Protein AF-V9FR69-F1 (afdb_monomer_lite)

Radius of gyration: 31.13 Å; chains: 1; bounding box: 63×81×49 Å

Structure (mmCIF, N/CA/C/O backbone):
data_AF-V9FR69-F1
#
_entry.id   AF-V9FR69-F1
#
loop_
_atom_site.group_PDB
_atom_site.id
_atom_site.type_symbol
_atom_site.label_atom_id
_atom_site.label_alt_id
_atom_site.label_comp_id
_atom_site.label_asym_id
_atom_site.label_entity_id
_atom_site.label_seq_id
_atom_site.pdbx_PDB_ins_code
_atom_site.Cartn_x
_atom_site.Cartn_y
_atom_site.Cartn_z
_atom_site.occupancy
_atom_site.B_iso_or_equiv
_atom_site.auth_seq_id
_atom_site.auth_comp_id
_atom_site.auth_asym_id
_atom_site.auth_atom_id
_atom_site.pdbx_PDB_model_num
ATOM 1 N N . TYR A 1 1 ? -46.816 57.735 18.224 1.00 59.03 1 TYR A N 1
ATOM 2 C CA . TYR A 1 1 ? -47.142 57.583 16.789 1.00 59.03 1 TYR A CA 1
ATOM 3 C C . TYR A 1 1 ? -46.122 58.238 15.850 1.00 59.03 1 TYR A C 1
ATOM 5 O O . TYR A 1 1 ? -45.613 57.532 14.991 1.00 59.03 1 TYR A O 1
ATOM 13 N N . ALA A 1 2 ? -45.725 59.507 16.035 1.00 65.69 2 ALA A N 1
ATOM 14 C CA . ALA A 1 2 ? -44.759 60.177 15.142 1.00 65.69 2 ALA A CA 1
ATOM 15 C C . ALA A 1 2 ? -43.356 59.524 15.072 1.00 65.69 2 ALA A C 1
ATOM 17 O O . ALA A 1 2 ? -42.760 59.465 14.001 1.00 65.69 2 ALA A O 1
ATOM 18 N N . ALA A 1 3 ? -42.832 58.993 16.185 1.00 68.12 3 ALA A N 1
ATOM 19 C CA . ALA A 1 3 ? -41.517 58.336 16.210 1.00 68.12 3 ALA A CA 1
ATOM 20 C C . ALA A 1 3 ? -41.485 57.019 15.407 1.00 68.12 3 ALA A C 1
ATOM 22 O O . ALA A 1 3 ? -40.534 56.761 14.678 1.00 68.12 3 ALA A O 1
ATOM 23 N N . VAL A 1 4 ? -42.564 56.229 15.474 1.00 74.12 4 VAL A N 1
ATOM 24 C CA . VAL A 1 4 ? -42.699 54.959 14.738 1.00 74.12 4 VAL A CA 1
ATOM 25 C C . VAL A 1 4 ? -42.787 55.206 13.231 1.00 74.12 4 VAL A C 1
ATOM 27 O O . VAL A 1 4 ? -42.162 54.495 12.453 1.00 74.12 4 VAL A O 1
ATOM 30 N N . GLN A 1 5 ? -43.501 56.253 12.807 1.00 74.12 5 GLN A N 1
ATOM 31 C CA . GLN A 1 5 ? -43.591 56.619 11.389 1.00 74.12 5 GLN A CA 1
ATOM 32 C C . GLN A 1 5 ? -42.245 57.069 10.810 1.00 74.12 5 GLN A C 1
ATOM 34 O O . GLN A 1 5 ? -41.928 56.723 9.677 1.00 74.12 5 GLN A O 1
ATOM 39 N N . ARG A 1 6 ? -41.428 57.798 11.582 1.00 75.25 6 ARG A N 1
ATOM 40 C CA . ARG A 1 6 ? -40.074 58.187 11.151 1.00 75.25 6 ARG A CA 1
ATOM 41 C C . ARG A 1 6 ? -39.159 56.976 11.000 1.00 75.25 6 ARG A C 1
ATOM 43 O O . ARG A 1 6 ? -38.504 56.859 9.972 1.00 75.25 6 ARG A O 1
ATOM 50 N N . PHE A 1 7 ? -39.197 56.056 11.963 1.00 79.00 7 PHE A N 1
ATOM 51 C CA . PHE A 1 7 ? -38.413 54.822 11.916 1.00 79.00 7 PHE A CA 1
ATOM 52 C C . PHE A 1 7 ? -38.769 53.948 10.703 1.00 79.00 7 PHE A C 1
ATOM 54 O O . PHE A 1 7 ? -37.887 53.469 9.998 1.00 79.00 7 PHE A O 1
ATOM 61 N N . VAL A 1 8 ? -40.064 53.794 10.401 1.00 82.69 8 VAL A N 1
ATOM 62 C CA . VAL A 1 8 ? -40.512 53.046 9.213 1.00 82.69 8 VAL A CA 1
ATOM 63 C C . VAL A 1 8 ? -40.074 53.738 7.917 1.00 82.69 8 VAL A C 1
ATOM 65 O O . VAL A 1 8 ? -39.618 53.063 6.998 1.00 82.69 8 VAL A O 1
ATOM 68 N N . SER A 1 9 ? -40.155 55.069 7.833 1.00 82.31 9 SER A N 1
ATOM 69 C CA . SER A 1 9 ? -39.687 55.822 6.659 1.00 82.31 9 SER A CA 1
ATOM 70 C C . SER A 1 9 ? -38.174 55.716 6.447 1.00 82.31 9 SER A C 1
ATOM 72 O O . SER A 1 9 ? -37.713 55.629 5.307 1.00 82.31 9 SER A O 1
ATOM 74 N N . GLU A 1 10 ? -37.398 55.691 7.529 1.00 84.19 10 GLU A N 1
ATOM 75 C CA . GLU A 1 10 ? -35.946 55.517 7.492 1.00 84.19 10 GLU A CA 1
ATOM 76 C C . GLU A 1 10 ? -35.570 54.110 7.013 1.00 84.19 10 GLU A C 1
ATOM 78 O O . GLU A 1 10 ? -34.836 53.981 6.033 1.00 84.19 10 GLU A O 1
ATOM 83 N N . LEU A 1 11 ? -36.202 53.071 7.574 1.00 86.81 11 LEU A N 1
ATOM 84 C CA . LEU A 1 11 ? -36.056 51.684 7.116 1.00 86.81 11 LEU A CA 1
ATOM 85 C C . LEU A 1 11 ? -36.446 51.502 5.646 1.00 86.81 11 LEU A C 1
ATOM 87 O O . LEU A 1 11 ? -35.767 50.800 4.900 1.00 86.81 11 LEU A O 1
ATOM 91 N N . MET A 1 12 ? -37.531 52.137 5.199 1.00 81.50 12 MET A N 1
ATOM 92 C CA . MET A 1 12 ? -37.945 52.092 3.794 1.00 81.50 12 MET A CA 1
ATOM 93 C C . MET A 1 12 ? -36.918 52.770 2.885 1.00 81.50 12 MET A C 1
ATOM 95 O O . MET A 1 12 ? -36.615 52.249 1.810 1.00 81.50 12 MET A O 1
ATOM 99 N N . SER A 1 13 ? -36.337 53.883 3.332 1.00 89.06 13 SER A N 1
ATOM 100 C CA . SER A 1 13 ? -35.294 54.604 2.598 1.00 89.06 13 SER A CA 1
ATOM 101 C C . SER A 1 13 ? -33.997 53.793 2.514 1.00 89.06 13 SER A C 1
ATOM 103 O O . SER A 1 13 ? -33.364 53.736 1.461 1.00 89.06 13 SER A O 1
ATOM 105 N N . GLU A 1 14 ? -33.605 53.117 3.595 1.00 87.38 14 GLU A N 1
ATOM 106 C CA . GLU A 1 14 ? -32.465 52.193 3.618 1.00 87.38 14 GLU A CA 1
ATOM 107 C C . GLU A 1 14 ? -32.695 50.970 2.732 1.00 87.38 14 GLU A C 1
ATOM 109 O O . GLU A 1 14 ? -31.834 50.611 1.930 1.00 87.38 14 GLU A O 1
ATOM 114 N N . MET A 1 15 ? -33.882 50.370 2.802 1.00 89.38 15 MET A N 1
ATOM 115 C CA . MET A 1 15 ? -34.243 49.218 1.982 1.00 89.38 15 MET A CA 1
ATOM 116 C C . MET A 1 15 ? -34.272 49.577 0.495 1.00 89.38 15 MET A C 1
ATOM 118 O O . MET A 1 15 ? -33.838 48.791 -0.349 1.00 89.38 15 MET A O 1
ATOM 122 N N . GLN A 1 16 ? -34.757 50.773 0.155 1.00 87.06 16 GLN A N 1
ATOM 123 C CA . GLN A 1 16 ? -34.678 51.290 -1.204 1.00 87.06 16 GLN A CA 1
ATOM 124 C C . GLN A 1 16 ? -33.222 51.486 -1.620 1.00 87.06 16 GLN A C 1
ATOM 126 O O . GLN A 1 16 ? -32.841 50.958 -2.662 1.00 87.06 16 GLN A O 1
ATOM 131 N N . ARG A 1 17 ? -32.385 52.157 -0.819 1.00 86.06 17 ARG A N 1
ATOM 132 C CA . ARG A 1 17 ? -30.952 52.330 -1.123 1.00 86.06 17 ARG A CA 1
ATOM 133 C C . ARG A 1 17 ? -30.246 50.993 -1.359 1.00 86.06 17 ARG A C 1
ATOM 135 O O . ARG A 1 17 ? -29.631 50.814 -2.407 1.00 86.06 17 ARG A O 1
ATOM 142 N N . SER A 1 18 ? -30.456 50.019 -0.475 1.00 86.31 18 SER A N 1
ATOM 143 C CA . SER A 1 18 ? -29.890 48.674 -0.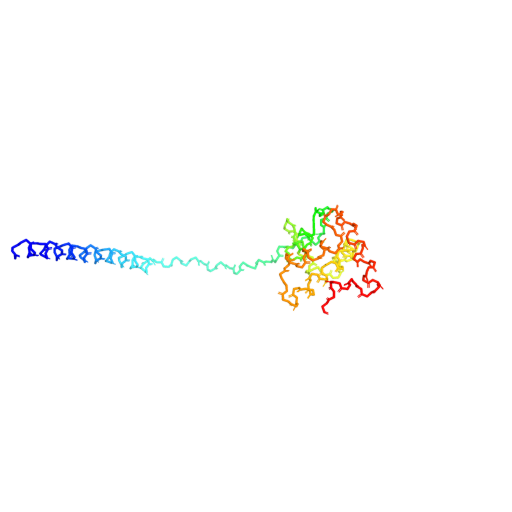599 1.00 86.31 18 SER A CA 1
ATOM 144 C C . SER A 1 18 ? -30.348 47.958 -1.875 1.00 86.31 18 SER A C 1
ATOM 146 O O . SER A 1 18 ? -29.542 47.315 -2.549 1.00 86.31 18 SER A O 1
ATOM 148 N N . ARG A 1 19 ? -31.622 48.092 -2.272 1.00 85.56 19 ARG A N 1
ATOM 149 C CA . ARG A 1 19 ? -32.108 47.531 -3.545 1.00 85.56 19 ARG A CA 1
ATOM 150 C C . ARG A 1 19 ? -31.421 48.166 -4.752 1.00 85.56 19 ARG A C 1
ATOM 152 O O . ARG A 1 19 ? -31.019 47.436 -5.654 1.00 85.56 19 ARG A O 1
ATOM 159 N N . HIS A 1 20 ? -31.256 49.489 -4.759 1.00 90.81 20 HIS A N 1
ATOM 160 C CA . HIS A 1 20 ? -30.581 50.190 -5.856 1.00 90.81 20 HIS A CA 1
ATOM 161 C C . HIS A 1 20 ? -29.099 49.800 -5.948 1.00 90.81 20 HIS A C 1
ATOM 163 O O . HIS A 1 20 ? -28.589 49.573 -7.046 1.00 90.81 20 HIS A O 1
ATOM 169 N N . GLU A 1 21 ? -28.413 49.664 -4.812 1.00 88.31 21 GLU A N 1
ATOM 170 C CA . GLU A 1 21 ? -27.020 49.209 -4.758 1.00 88.31 21 GLU A CA 1
ATOM 171 C C . GLU A 1 21 ? -26.870 47.774 -5.271 1.00 88.31 21 GLU A C 1
ATOM 173 O O . GLU A 1 21 ? -26.069 47.529 -6.174 1.00 88.31 21 GLU A O 1
ATOM 178 N N . ASN A 1 22 ? -27.702 46.846 -4.788 1.00 88.38 22 ASN A N 1
ATOM 179 C CA . ASN A 1 22 ? -27.710 45.461 -5.265 1.00 88.38 22 ASN A CA 1
ATOM 180 C C . ASN A 1 22 ? -27.984 45.375 -6.773 1.00 88.38 22 ASN A C 1
ATOM 182 O O . ASN A 1 22 ? -27.330 44.617 -7.490 1.00 88.38 22 ASN A O 1
ATOM 186 N N . GLN A 1 23 ? -28.919 46.179 -7.283 1.00 90.12 23 GLN A N 1
ATOM 187 C CA . GLN A 1 23 ? -29.239 46.202 -8.708 1.00 90.12 23 GLN A CA 1
ATOM 188 C C . GLN A 1 23 ? -28.071 46.730 -9.551 1.00 90.12 23 GLN A C 1
ATOM 190 O O . GLN A 1 23 ? -27.796 46.201 -10.630 1.00 90.12 23 GLN A O 1
ATOM 195 N N . ARG A 1 24 ? -27.338 47.726 -9.046 1.00 90.56 24 ARG A N 1
ATOM 196 C CA . ARG A 1 24 ? -26.134 48.252 -9.694 1.00 90.56 24 ARG A CA 1
ATOM 197 C C . ARG A 1 24 ? -24.999 47.226 -9.711 1.00 90.56 24 ARG A C 1
ATOM 199 O O . ARG A 1 24 ? -24.320 47.102 -10.730 1.00 90.56 24 ARG A O 1
ATOM 206 N N . GLU A 1 25 ? -24.805 46.467 -8.634 1.00 84.06 25 GLU A N 1
ATOM 207 C CA . GLU A 1 25 ? -23.825 45.371 -8.608 1.00 84.06 25 GLU A CA 1
ATOM 208 C C . GLU A 1 25 ? -24.186 44.261 -9.604 1.00 84.06 25 GLU A C 1
ATOM 210 O O . GLU A 1 25 ? -23.333 43.820 -10.378 1.00 84.06 25 GLU A O 1
ATOM 215 N N . LEU A 1 26 ? -25.466 43.886 -9.695 1.00 88.69 26 LEU A N 1
ATOM 216 C CA . LEU A 1 26 ? -25.937 42.934 -10.707 1.00 88.69 26 LEU A CA 1
ATOM 217 C C . LEU A 1 26 ? -25.663 43.425 -12.135 1.00 88.69 26 LEU A C 1
ATOM 219 O O . LEU A 1 26 ? -25.214 42.647 -12.977 1.00 88.69 26 LEU A O 1
ATOM 223 N N . GLN A 1 27 ? -25.864 44.716 -12.410 1.00 90.75 27 GLN A N 1
ATOM 224 C CA . GLN A 1 27 ? -25.549 45.304 -13.716 1.00 90.75 27 GLN A CA 1
ATOM 225 C C . GLN A 1 27 ? -24.049 45.249 -14.036 1.00 90.75 27 GLN A C 1
ATOM 227 O O . GLN A 1 27 ? -23.679 44.951 -15.174 1.00 90.75 27 GLN A O 1
ATOM 232 N N . LYS A 1 28 ? -23.171 45.471 -13.048 1.00 90.69 28 LYS A N 1
ATOM 233 C CA . LYS A 1 28 ? -21.717 45.313 -13.230 1.00 90.69 28 LYS A CA 1
ATOM 234 C C . LYS A 1 28 ? -21.351 43.867 -13.565 1.00 90.69 28 LYS A C 1
ATOM 236 O O . LYS A 1 28 ? -20.594 43.643 -14.509 1.00 90.69 28 LYS A O 1
ATOM 241 N N . ILE A 1 29 ? -21.919 42.890 -12.853 1.00 85.25 29 ILE A N 1
ATOM 242 C CA . ILE A 1 29 ? -21.683 41.460 -13.116 1.00 85.25 29 ILE A CA 1
ATOM 243 C C . ILE A 1 29 ? -22.146 41.091 -14.530 1.00 85.25 29 ILE A C 1
ATOM 245 O O . ILE A 1 29 ? -21.409 40.447 -15.276 1.00 85.25 29 ILE A O 1
ATOM 249 N N . GLN A 1 30 ? -23.328 41.553 -14.944 1.00 84.94 30 GLN A N 1
ATOM 250 C CA . GLN A 1 30 ? -23.832 41.335 -16.301 1.00 84.94 30 GLN A CA 1
ATOM 251 C C . GLN A 1 30 ? -22.928 41.967 -17.370 1.00 84.94 30 GLN A C 1
ATOM 253 O O . GLN A 1 30 ? -22.722 41.369 -18.427 1.00 84.94 30 GLN A O 1
ATOM 258 N N . ALA A 1 31 ? -22.355 43.146 -17.108 1.00 86.81 31 ALA A N 1
ATOM 259 C CA . ALA A 1 31 ? -21.410 43.790 -18.017 1.00 86.81 31 ALA A CA 1
ATOM 260 C C . ALA A 1 31 ? -20.091 43.005 -18.140 1.00 86.81 31 ALA A C 1
ATOM 262 O O . ALA A 1 31 ? -19.587 42.832 -19.252 1.00 86.81 31 ALA A O 1
ATOM 263 N N . ILE A 1 32 ? -19.565 42.474 -17.029 1.00 81.88 32 ILE A N 1
ATOM 264 C CA . ILE A 1 32 ? -18.382 41.597 -17.032 1.00 81.88 32 ILE A CA 1
ATOM 265 C C . ILE A 1 32 ? -18.671 40.323 -17.834 1.00 81.88 32 ILE A C 1
ATOM 267 O O . ILE A 1 32 ? -17.890 39.974 -18.716 1.00 81.88 32 ILE A O 1
ATOM 271 N N . LEU A 1 33 ? -19.813 39.668 -17.597 1.00 73.62 33 LEU A N 1
ATOM 272 C CA . LEU A 1 33 ? -20.210 38.457 -18.322 1.00 73.62 33 LEU A CA 1
ATOM 273 C C . LEU A 1 33 ? -20.348 38.700 -19.828 1.00 73.62 33 LEU A C 1
ATOM 275 O O . LEU A 1 33 ? -19.815 37.926 -20.619 1.00 73.62 33 LEU A O 1
ATOM 279 N N . LYS A 1 34 ? -20.988 39.802 -20.240 1.00 77.12 34 LYS A N 1
ATOM 280 C CA . LYS A 1 34 ? -21.068 40.186 -21.659 1.00 77.12 34 LYS A CA 1
ATOM 281 C C . LYS A 1 34 ? -19.683 40.413 -22.259 1.00 77.12 34 LYS A C 1
ATOM 283 O O . LYS A 1 34 ? -19.429 39.977 -23.374 1.00 77.12 34 LYS A O 1
ATOM 288 N N . ARG A 1 35 ? -18.761 41.035 -21.519 1.00 75.50 35 ARG A N 1
ATOM 289 C CA . ARG A 1 35 ? -17.377 41.226 -21.974 1.00 75.50 35 ARG A CA 1
ATOM 290 C C . ARG A 1 35 ? -16.614 39.906 -22.105 1.00 75.50 35 ARG A C 1
ATOM 292 O O . ARG A 1 35 ? -15.807 39.780 -23.015 1.00 75.50 35 ARG A O 1
ATOM 299 N N . VAL A 1 36 ? -16.851 38.929 -21.230 1.00 68.81 36 VAL A N 1
ATOM 300 C CA . VAL A 1 36 ? -16.267 37.579 -21.343 1.00 68.81 36 VAL A CA 1
ATOM 301 C C . VAL A 1 36 ? -16.844 36.833 -22.545 1.00 68.81 36 VAL A C 1
ATOM 303 O O . VAL A 1 36 ? -16.092 36.238 -23.304 1.00 68.81 36 VAL A O 1
ATOM 306 N N . MET A 1 37 ? -18.156 36.925 -22.766 1.00 66.25 37 MET A N 1
ATOM 307 C CA . MET A 1 37 ? -18.833 36.270 -23.889 1.00 66.25 37 MET A CA 1
ATOM 308 C C . MET A 1 37 ? -18.449 36.863 -25.254 1.00 66.25 37 MET A C 1
ATOM 310 O O . MET A 1 37 ? -18.434 36.149 -26.250 1.00 66.25 37 MET A O 1
ATOM 314 N N . MET A 1 38 ? -18.141 38.162 -25.294 1.00 68.81 38 MET A N 1
ATOM 315 C CA . MET A 1 38 ? -17.783 38.897 -26.514 1.00 68.81 38 MET A CA 1
ATOM 316 C C . MET A 1 38 ? -16.268 38.968 -26.756 1.00 68.81 38 MET A C 1
ATOM 318 O O . MET A 1 38 ? -15.846 39.540 -27.761 1.00 68.81 38 MET A O 1
ATOM 322 N N . GLN A 1 39 ? -15.437 38.419 -25.859 1.00 56.28 39 GLN A N 1
ATOM 323 C CA . GLN A 1 39 ? -14.018 38.244 -26.161 1.00 56.28 39 GLN A CA 1
ATOM 324 C C . GLN A 1 39 ? -13.890 37.260 -27.331 1.00 56.28 39 GLN A C 1
ATOM 326 O O . GLN A 1 39 ? -14.524 36.202 -27.297 1.00 56.28 39 GLN A O 1
ATOM 331 N N . PRO A 1 40 ? -13.100 37.583 -28.373 1.00 52.94 40 PRO A N 1
ATOM 332 C CA . PRO A 1 40 ? -12.871 36.651 -29.462 1.00 52.94 40 PRO A CA 1
ATOM 333 C C . PRO A 1 40 ? -12.301 35.373 -28.856 1.00 52.94 40 PRO A C 1
ATOM 335 O O . PRO A 1 40 ? -11.335 35.428 -28.093 1.00 52.94 40 PRO A O 1
ATOM 338 N N . ALA A 1 41 ? -12.916 34.231 -29.166 1.00 54.78 41 ALA A N 1
ATOM 339 C CA . ALA A 1 41 ? -12.339 32.946 -28.831 1.00 54.78 41 ALA A CA 1
ATOM 340 C C . ALA A 1 41 ? -10.988 32.893 -29.539 1.00 54.78 41 ALA A C 1
ATOM 342 O O . ALA A 1 41 ? -10.918 32.653 -30.746 1.00 54.78 41 ALA A O 1
ATOM 343 N N . VAL A 1 42 ? -9.914 33.173 -28.799 1.00 48.69 42 VAL A N 1
ATOM 344 C CA . VAL A 1 42 ? -8.584 32.767 -29.210 1.00 48.69 42 VAL A CA 1
ATOM 345 C C . VAL A 1 42 ? -8.732 31.265 -29.357 1.00 48.69 42 VAL A C 1
ATOM 347 O O . VAL A 1 42 ? -8.842 30.543 -28.365 1.00 48.69 42 VAL A O 1
ATOM 350 N N . ARG A 1 43 ? -8.839 30.801 -30.605 1.00 46.53 43 ARG A N 1
ATOM 351 C CA . ARG A 1 43 ? -8.506 29.430 -30.944 1.00 46.53 43 ARG A CA 1
ATOM 352 C C . ARG A 1 43 ? -7.040 29.317 -30.563 1.00 46.53 43 ARG A C 1
ATOM 354 O O . ARG A 1 43 ? -6.155 29.562 -31.368 1.00 46.53 43 ARG A O 1
ATOM 361 N N . LEU A 1 44 ? -6.792 29.032 -29.288 1.00 47.47 44 LEU A N 1
ATOM 362 C CA . LEU A 1 44 ? -5.683 28.184 -28.936 1.00 47.47 44 LEU A CA 1
ATOM 363 C C . LEU A 1 44 ? -5.943 26.971 -29.809 1.00 47.47 44 LEU A C 1
ATOM 365 O O . LEU A 1 44 ? -6.962 26.302 -29.610 1.00 47.47 44 LEU A O 1
ATOM 369 N N . ASP A 1 45 ? -5.137 26.804 -30.860 1.00 46.28 45 ASP A N 1
ATOM 370 C CA . ASP A 1 45 ? -5.076 25.547 -31.585 1.00 46.28 45 ASP A CA 1
ATOM 371 C C . ASP A 1 45 ? -5.192 24.468 -30.525 1.00 46.28 45 ASP A C 1
ATOM 373 O O . ASP A 1 45 ? -4.412 24.473 -29.564 1.00 46.28 45 ASP A O 1
ATOM 377 N N . ALA A 1 46 ? -6.265 23.673 -30.616 1.00 48.88 46 ALA A N 1
ATOM 378 C CA . ALA A 1 46 ? -6.522 22.600 -29.675 1.00 48.88 46 ALA A CA 1
ATOM 379 C C . ALA A 1 46 ? -5.171 21.922 -29.472 1.00 48.88 46 ALA A C 1
ATOM 381 O O . ALA A 1 46 ? -4.585 21.541 -30.491 1.00 48.88 46 ALA A O 1
ATOM 382 N N . PRO A 1 47 ? -4.612 21.898 -28.243 1.00 46.91 47 PRO A N 1
ATOM 383 C CA . PRO A 1 47 ? -3.265 21.402 -28.052 1.00 46.91 47 PRO A CA 1
ATOM 384 C C . PRO A 1 47 ? -3.283 20.023 -28.670 1.00 46.91 47 PRO A C 1
ATOM 386 O O . PRO A 1 47 ? -4.050 19.177 -28.202 1.00 46.91 47 PRO A O 1
ATOM 389 N N . SER A 1 48 ? -2.561 19.883 -29.796 1.00 46.66 48 SER A N 1
ATOM 390 C CA . SER A 1 48 ? -2.416 18.641 -30.551 1.00 46.66 48 SER A CA 1
ATOM 391 C C . SER A 1 48 ? -2.348 17.582 -29.498 1.00 46.66 48 SER A C 1
ATOM 393 O O . SER A 1 48 ? -1.401 17.705 -28.720 1.00 46.66 48 SER A O 1
ATOM 395 N N . HIS A 1 49 ? -3.395 16.738 -29.384 1.00 52.66 49 HIS A N 1
ATOM 396 C CA . HIS A 1 49 ? -3.609 15.821 -28.264 1.00 52.66 49 HIS A CA 1
ATOM 397 C C . HIS A 1 49 ? -2.241 15.504 -27.718 1.00 52.66 49 HIS A C 1
ATOM 399 O O . HIS A 1 49 ? -1.479 14.834 -28.423 1.00 52.66 49 HIS A O 1
ATOM 405 N N . VAL A 1 50 ? -1.853 16.132 -26.597 1.00 45.19 50 VAL A N 1
ATOM 406 C CA . VAL A 1 50 ? -0.536 15.849 -26.054 1.00 45.19 50 VAL A CA 1
ATOM 407 C C . VAL A 1 50 ? -0.751 14.422 -25.638 1.00 45.19 50 VAL A C 1
ATOM 409 O O . VAL A 1 50 ? -1.420 14.143 -24.643 1.00 45.19 50 VAL A O 1
ATOM 412 N N . VAL A 1 51 ? -0.323 13.504 -26.499 1.00 46.59 51 VAL A N 1
ATOM 413 C CA . VAL A 1 51 ? -0.121 12.129 -26.150 1.00 46.59 51 VAL A CA 1
ATOM 414 C C . VAL A 1 51 ? 0.955 12.305 -25.107 1.00 46.59 51 VAL A C 1
ATOM 416 O O . VAL A 1 51 ? 2.141 12.404 -25.411 1.00 46.59 51 VAL A O 1
ATOM 419 N N . VAL A 1 52 ? 0.521 12.483 -23.860 1.00 48.84 52 VAL A N 1
ATOM 420 C CA . VAL A 1 52 ? 1.330 12.202 -22.702 1.00 48.84 52 VAL A CA 1
ATOM 421 C C . VAL A 1 52 ? 1.521 10.709 -22.855 1.00 48.84 52 VAL A C 1
ATOM 423 O O . VAL A 1 52 ? 0.768 9.904 -22.310 1.00 48.84 52 VAL A O 1
ATOM 426 N N . TYR A 1 53 ? 2.478 10.329 -23.710 1.00 45.03 53 TYR A N 1
ATOM 427 C CA . TYR A 1 53 ? 3.123 9.044 -23.618 1.00 45.03 53 TYR A CA 1
ATOM 428 C C . TYR A 1 53 ? 3.400 8.940 -22.133 1.00 45.03 53 TYR A C 1
ATOM 430 O O . TYR A 1 53 ? 4.033 9.868 -21.617 1.00 45.03 53 TYR A O 1
ATOM 438 N N . PRO A 1 54 ? 2.823 7.953 -21.422 1.00 55.84 54 PRO A N 1
ATOM 439 C CA . PRO A 1 54 ? 3.065 7.836 -20.003 1.00 55.84 54 PRO A CA 1
ATOM 440 C C . PRO A 1 54 ? 4.575 7.849 -19.883 1.00 55.84 54 PRO A C 1
ATOM 442 O O . PRO A 1 54 ? 5.234 6.948 -20.410 1.00 55.84 54 PRO A O 1
ATOM 445 N N . GLU A 1 55 ? 5.103 8.950 -19.339 1.00 59.59 55 GLU A N 1
ATOM 446 C CA . GLU A 1 55 ? 6.531 9.164 -19.195 1.00 59.59 55 GLU A CA 1
ATOM 447 C C . GLU A 1 55 ? 7.041 7.857 -18.623 1.00 59.59 55 GLU A C 1
ATOM 449 O O . GLU A 1 55 ? 6.447 7.376 -17.657 1.00 59.59 55 GLU A O 1
ATOM 454 N N . LYS A 1 56 ? 7.954 7.175 -19.327 1.00 70.31 56 LYS A N 1
ATOM 455 C CA . LYS A 1 56 ? 8.227 5.751 -19.105 1.00 70.31 56 LYS A CA 1
ATOM 456 C C . LYS A 1 56 ? 8.844 5.593 -17.718 1.00 70.31 56 LYS A C 1
ATOM 458 O O . LYS A 1 56 ? 10.063 5.575 -17.566 1.00 70.31 56 LYS A O 1
ATOM 463 N N . ARG A 1 57 ? 7.986 5.549 -16.697 1.00 83.06 57 ARG A N 1
ATOM 464 C CA . ARG A 1 57 ? 8.386 5.647 -15.302 1.00 83.06 57 ARG A CA 1
ATOM 465 C C . ARG A 1 57 ? 9.208 4.423 -14.998 1.00 83.06 57 ARG A C 1
ATOM 467 O O . ARG A 1 57 ? 8.807 3.293 -15.288 1.00 83.06 57 ARG A O 1
ATOM 474 N N . VAL A 1 58 ? 10.370 4.649 -14.409 1.00 88.69 58 VAL A N 1
ATOM 475 C CA . VAL A 1 58 ? 11.281 3.561 -14.093 1.00 88.69 58 VAL A CA 1
ATOM 476 C C . VAL A 1 58 ? 10.623 2.675 -13.031 1.00 88.69 58 VAL A C 1
ATOM 478 O O . VAL A 1 58 ? 10.230 3.141 -11.961 1.00 88.69 58 VAL A O 1
ATOM 481 N N . ALA A 1 59 ? 10.487 1.383 -13.330 1.00 91.75 59 ALA A N 1
ATOM 482 C CA . ALA A 1 59 ? 9.917 0.401 -12.416 1.00 91.75 59 ALA A CA 1
ATOM 483 C C . ALA A 1 59 ? 10.977 -0.081 -11.419 1.00 91.75 59 ALA A C 1
ATOM 485 O O . ALA A 1 59 ? 11.639 -1.106 -11.605 1.00 91.75 59 ALA A O 1
ATOM 486 N N . ARG A 1 60 ? 11.172 0.700 -10.358 1.00 92.12 60 ARG A N 1
ATOM 487 C CA . ARG A 1 60 ? 12.105 0.393 -9.271 1.00 92.12 60 ARG A CA 1
ATOM 488 C C . ARG A 1 60 ? 11.422 0.561 -7.928 1.00 92.12 60 ARG A C 1
ATOM 490 O O . ARG A 1 60 ? 10.651 1.492 -7.736 1.00 92.12 60 ARG A O 1
ATOM 497 N N . LEU A 1 61 ? 11.751 -0.330 -7.001 1.00 90.75 61 LEU A N 1
ATOM 498 C CA . LEU A 1 61 ? 11.345 -0.199 -5.606 1.00 90.75 61 LEU A CA 1
ATOM 499 C C . LEU A 1 61 ? 12.434 0.527 -4.804 1.00 90.75 61 LEU A C 1
ATOM 501 O O . LEU A 1 61 ? 13.635 0.342 -5.028 1.00 90.75 61 LEU A O 1
ATOM 505 N N . SER A 1 62 ? 12.009 1.347 -3.849 1.00 87.50 62 SER A N 1
ATOM 506 C CA . SER A 1 62 ? 12.854 2.031 -2.871 1.00 87.50 62 SER A CA 1
ATOM 507 C C . SER A 1 62 ? 13.741 1.047 -2.101 1.00 87.50 62 SER A C 1
ATOM 509 O O . SER A 1 62 ? 13.307 -0.036 -1.703 1.00 87.50 62 SER A O 1
ATOM 511 N N . LYS A 1 63 ? 15.000 1.423 -1.842 1.00 80.38 63 LYS A N 1
ATOM 512 C CA . LYS A 1 63 ? 15.931 0.600 -1.043 1.00 80.38 63 LYS A CA 1
ATOM 513 C C . LYS A 1 63 ? 15.613 0.633 0.458 1.00 80.38 63 LYS A C 1
ATOM 515 O O . LYS A 1 63 ? 15.795 -0.377 1.132 1.00 80.38 63 LYS A O 1
ATOM 520 N N . ARG A 1 64 ? 15.133 1.771 0.968 1.00 70.94 64 ARG A N 1
ATOM 521 C CA . ARG A 1 64 ? 14.701 1.979 2.357 1.00 70.94 64 ARG A CA 1
ATOM 522 C C . ARG A 1 64 ? 13.306 2.581 2.348 1.00 70.94 64 ARG A C 1
ATOM 524 O O . ARG A 1 64 ? 13.148 3.710 1.907 1.00 70.94 64 ARG A O 1
ATOM 531 N N . SER A 1 65 ? 12.346 1.819 2.837 1.00 70.12 65 SER A N 1
ATOM 532 C CA . SER A 1 65 ? 11.019 2.311 3.192 1.00 70.12 65 SER A CA 1
ATOM 533 C C . SER A 1 65 ? 11.040 2.506 4.704 1.00 70.12 65 SER A C 1
ATOM 535 O O . SER A 1 65 ? 11.485 1.598 5.415 1.00 70.12 65 SER A O 1
ATOM 537 N N . LYS A 1 66 ? 10.672 3.691 5.184 1.00 81.88 66 LYS A N 1
ATOM 538 C CA . LYS A 1 66 ? 10.766 4.040 6.607 1.00 81.88 66 LYS A CA 1
ATOM 539 C C . LYS A 1 66 ? 9.663 3.372 7.424 1.00 81.88 66 LYS A C 1
ATOM 541 O O . LYS A 1 66 ? 9.928 2.929 8.538 1.00 81.88 66 LYS A O 1
ATOM 546 N N . ASP A 1 67 ? 8.469 3.246 6.851 1.00 91.50 67 ASP A N 1
ATOM 547 C CA . ASP A 1 67 ? 7.287 2.681 7.501 1.00 91.50 67 ASP A CA 1
ATOM 548 C C . ASP A 1 67 ? 6.368 1.925 6.513 1.00 91.50 67 ASP A C 1
ATOM 550 O O . ASP A 1 67 ? 6.638 1.839 5.310 1.00 91.50 67 ASP A O 1
ATOM 554 N N . LEU A 1 68 ? 5.285 1.330 7.033 1.00 94.25 68 LEU A N 1
ATOM 555 C CA . LEU A 1 68 ? 4.302 0.603 6.223 1.00 94.25 68 LEU A CA 1
ATOM 556 C C . LEU A 1 68 ? 3.449 1.528 5.336 1.00 94.25 68 LEU A C 1
ATOM 558 O O . LEU A 1 68 ? 2.929 1.072 4.315 1.00 94.25 68 LEU A O 1
ATOM 562 N N . PHE A 1 69 ? 3.329 2.811 5.684 1.00 95.12 69 PHE A N 1
ATOM 563 C CA . PHE A 1 69 ? 2.578 3.791 4.900 1.00 95.12 69 PHE A CA 1
ATOM 564 C C . PHE A 1 69 ? 3.313 4.120 3.602 1.00 95.12 69 PHE A C 1
ATOM 566 O O . PHE A 1 69 ? 2.717 4.043 2.530 1.00 95.12 69 PHE A O 1
ATOM 573 N N . GLU A 1 70 ? 4.624 4.363 3.661 1.00 92.81 70 GLU A N 1
ATOM 574 C CA . GLU A 1 70 ? 5.475 4.513 2.478 1.00 92.81 70 GLU A CA 1
ATOM 575 C C . GLU A 1 70 ? 5.448 3.249 1.603 1.00 92.81 70 GLU A C 1
ATOM 577 O O . GLU A 1 70 ? 5.418 3.338 0.373 1.00 92.81 70 GLU A O 1
ATOM 582 N N . HIS A 1 71 ? 5.412 2.060 2.217 1.00 93.19 71 HIS A N 1
ATOM 583 C CA . HIS A 1 71 ? 5.284 0.786 1.498 1.00 93.19 71 HIS A CA 1
ATOM 584 C C . HIS A 1 71 ? 3.977 0.658 0.720 1.00 93.19 71 HIS A C 1
ATOM 586 O O . HIS A 1 71 ? 3.974 0.096 -0.380 1.00 93.19 71 HIS A O 1
ATOM 592 N N . TRP A 1 72 ? 2.868 1.117 1.300 1.00 96.06 72 TRP A N 1
ATOM 593 C CA . TRP A 1 72 ? 1.573 1.128 0.628 1.00 96.06 72 TRP A CA 1
ATOM 594 C C . TRP A 1 72 ? 1.509 2.223 -0.441 1.00 96.06 72 TRP A C 1
ATOM 596 O O . TRP A 1 72 ? 1.072 1.968 -1.565 1.00 96.06 72 TRP A O 1
ATOM 606 N N . HIS A 1 73 ? 2.039 3.408 -0.138 1.00 94.62 73 HIS A N 1
ATOM 607 C CA . HIS A 1 73 ? 2.119 4.525 -1.073 1.00 94.62 73 HIS A CA 1
ATOM 608 C C . HIS A 1 73 ? 2.906 4.153 -2.337 1.00 94.62 73 HIS A C 1
ATOM 610 O O . HIS A 1 73 ? 2.429 4.366 -3.451 1.00 94.62 73 HIS A O 1
ATOM 616 N N . GLU A 1 74 ? 4.063 3.500 -2.188 1.00 93.94 74 GLU A N 1
ATOM 617 C CA . GLU A 1 74 ? 4.862 3.006 -3.315 1.00 93.94 74 GLU A CA 1
ATOM 618 C C .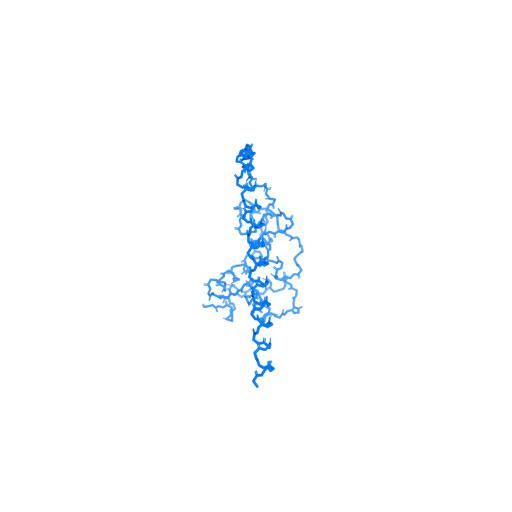 GLU A 1 74 ? 4.081 2.020 -4.200 1.00 93.94 74 GLU A C 1
ATOM 620 O O . GLU A 1 74 ? 4.220 2.020 -5.427 1.00 93.94 74 GLU A O 1
ATOM 625 N N . PHE A 1 75 ? 3.229 1.187 -3.601 1.00 95.50 75 PHE A N 1
ATOM 626 C CA . PHE A 1 75 ? 2.381 0.271 -4.357 1.00 95.50 75 PHE A CA 1
ATOM 627 C C . PHE A 1 75 ? 1.294 1.000 -5.140 1.00 95.50 75 PHE A C 1
ATOM 629 O O . PHE A 1 75 ? 1.074 0.690 -6.313 1.00 95.50 75 PHE A O 1
ATOM 636 N N . GLN A 1 76 ? 0.640 1.972 -4.505 1.00 95.06 76 GLN A N 1
ATOM 637 C CA . GLN A 1 76 ? -0.521 2.646 -5.067 1.00 95.06 76 GLN A CA 1
ATOM 638 C C . GLN A 1 76 ? -0.162 3.733 -6.087 1.00 95.06 76 GLN A C 1
ATOM 640 O O . GLN A 1 76 ? -0.863 3.850 -7.097 1.00 95.06 76 GLN A O 1
ATOM 645 N N . PHE A 1 77 ? 0.917 4.483 -5.842 1.00 92.44 77 PHE A N 1
ATOM 646 C CA . PHE A 1 77 ? 1.297 5.687 -6.593 1.00 92.44 77 PHE A CA 1
ATOM 647 C C . PHE A 1 77 ? 2.740 5.673 -7.115 1.00 92.44 77 PHE A C 1
ATOM 649 O O . PHE A 1 77 ? 3.073 6.447 -8.014 1.00 92.44 77 PHE A O 1
ATOM 656 N N . GLY A 1 78 ? 3.588 4.782 -6.598 1.00 90.44 78 GLY A N 1
ATOM 657 C CA . GLY A 1 78 ? 5.033 4.848 -6.813 1.00 90.44 78 GLY A CA 1
ATOM 658 C C . GLY A 1 78 ? 5.687 5.832 -5.845 1.00 90.44 78 GLY A C 1
ATOM 659 O O . GLY A 1 78 ? 5.052 6.327 -4.920 1.00 90.44 78 GLY A O 1
ATOM 660 N N . ASN A 1 79 ? 6.979 6.095 -6.020 1.00 87.00 79 ASN A N 1
ATOM 661 C CA . ASN A 1 79 ? 7.712 7.044 -5.182 1.00 87.00 79 ASN A CA 1
ATOM 662 C C . ASN A 1 79 ? 8.621 7.912 -6.055 1.00 87.00 79 ASN A C 1
ATOM 664 O O . ASN A 1 79 ? 9.318 7.371 -6.906 1.00 87.00 79 ASN A O 1
ATOM 668 N N . GLY A 1 80 ? 8.618 9.235 -5.875 1.00 83.25 80 GLY A N 1
ATOM 669 C CA . GLY A 1 80 ? 9.530 10.149 -6.580 1.00 83.25 80 GLY A CA 1
ATOM 670 C C . GLY A 1 80 ? 9.512 10.026 -8.111 1.00 83.25 80 GLY A C 1
ATOM 671 O O . GLY A 1 80 ? 10.570 9.970 -8.728 1.00 83.25 80 GLY A O 1
ATOM 672 N N . GLY A 1 81 ? 8.328 9.899 -8.723 1.00 84.06 81 GLY A N 1
ATOM 673 C CA . GLY A 1 81 ? 8.181 9.732 -10.179 1.00 84.06 81 GLY A CA 1
ATOM 674 C C . GLY A 1 81 ? 8.413 8.305 -10.693 1.00 84.06 81 GLY A C 1
ATOM 675 O O . GLY A 1 81 ? 8.282 8.047 -11.889 1.00 84.06 81 GLY A O 1
ATOM 676 N N . LEU A 1 82 ? 8.711 7.349 -9.808 1.00 91.00 82 LEU A N 1
ATOM 677 C CA . LEU A 1 82 ? 8.793 5.935 -10.167 1.00 91.00 82 LEU A CA 1
ATOM 678 C C . LEU A 1 82 ? 7.409 5.355 -10.460 1.00 91.00 82 LEU A C 1
ATOM 680 O O . LEU A 1 82 ? 6.370 5.872 -10.040 1.00 91.00 82 LEU A O 1
ATOM 684 N N . LYS A 1 83 ? 7.407 4.248 -11.200 1.00 93.00 83 LYS A N 1
ATOM 685 C CA . LYS A 1 83 ? 6.180 3.533 -11.538 1.00 93.00 83 LYS A CA 1
ATOM 686 C C . LYS A 1 83 ? 5.537 2.969 -10.255 1.00 93.00 83 LYS A C 1
ATOM 688 O O . LYS A 1 83 ? 6.276 2.482 -9.396 1.00 93.00 83 LYS A O 1
ATOM 693 N N . PRO A 1 84 ? 4.201 2.990 -10.111 1.00 94.56 84 PRO A N 1
ATOM 694 C CA . PRO A 1 84 ? 3.524 2.301 -9.014 1.00 94.56 84 PRO A CA 1
ATOM 695 C C . PRO A 1 84 ? 3.787 0.796 -9.049 1.00 94.56 84 PRO A C 1
ATOM 697 O O . PRO A 1 84 ? 3.744 0.184 -10.119 1.00 94.56 84 PRO A O 1
ATOM 700 N N . ALA A 1 85 ? 4.021 0.169 -7.891 1.00 95.62 85 ALA A N 1
ATOM 701 C CA . ALA A 1 85 ? 4.357 -1.259 -7.865 1.00 95.62 85 ALA A CA 1
ATOM 702 C C . ALA A 1 85 ? 3.209 -2.162 -8.353 1.00 95.62 85 ALA A C 1
ATOM 704 O O . ALA A 1 85 ? 3.469 -3.231 -8.913 1.00 95.62 85 ALA A O 1
ATOM 705 N N . LYS A 1 86 ? 1.950 -1.727 -8.195 1.00 95.69 86 LYS A N 1
ATOM 706 C CA . LYS A 1 86 ? 0.773 -2.439 -8.722 1.00 95.69 86 LYS A CA 1
ATOM 707 C C . LYS A 1 86 ? 0.780 -2.565 -10.254 1.00 95.69 86 LYS A C 1
ATOM 709 O O . LYS A 1 86 ? 0.269 -3.550 -10.777 1.00 95.69 86 LYS A O 1
ATOM 714 N N . ASP A 1 87 ? 1.438 -1.632 -10.947 1.00 95.44 87 ASP A N 1
ATOM 715 C CA . ASP A 1 87 ? 1.485 -1.552 -12.413 1.00 95.44 87 ASP A CA 1
ATOM 716 C C . ASP A 1 87 ? 2.730 -2.238 -13.009 1.00 95.44 87 ASP A C 1
ATOM 718 O O . ASP A 1 87 ? 2.979 -2.169 -14.217 1.00 95.44 87 ASP A O 1
ATOM 722 N N . PHE A 1 88 ? 3.561 -2.888 -12.185 1.00 94.81 88 PHE A N 1
ATOM 723 C CA . PHE A 1 88 ? 4.767 -3.560 -12.670 1.00 94.81 88 PHE A CA 1
ATOM 724 C C . PHE A 1 88 ? 4.413 -4.755 -13.560 1.00 94.81 88 PHE A C 1
ATOM 726 O O . PHE A 1 88 ? 3.686 -5.670 -13.159 1.00 94.81 88 PHE A O 1
ATOM 733 N N . THR A 1 89 ? 5.020 -4.796 -14.742 1.00 95.44 89 THR A N 1
ATOM 734 C CA . THR A 1 89 ? 4.994 -5.936 -15.664 1.00 95.44 89 THR A CA 1
ATOM 735 C C . THR A 1 89 ? 5.769 -7.126 -15.085 1.00 95.44 89 THR A C 1
ATOM 737 O O . THR A 1 89 ? 6.614 -6.949 -14.202 1.00 95.44 89 THR A O 1
ATOM 740 N N . PRO A 1 90 ? 5.552 -8.363 -15.572 1.00 95.00 90 PRO A N 1
ATOM 741 C CA . PRO A 1 90 ? 6.309 -9.531 -15.115 1.00 95.00 90 PRO A CA 1
ATOM 742 C C . PRO A 1 90 ? 7.834 -9.355 -15.191 1.00 95.00 90 PRO A C 1
ATOM 744 O O . PRO A 1 90 ? 8.533 -9.752 -14.260 1.00 95.00 90 PRO A O 1
ATOM 747 N N . VAL A 1 91 ? 8.337 -8.706 -16.246 1.00 95.06 91 VAL A N 1
ATOM 748 C CA . VAL A 1 91 ? 9.771 -8.435 -16.438 1.00 95.06 91 VAL A CA 1
ATOM 749 C C . VAL A 1 91 ? 10.293 -7.469 -15.371 1.00 95.06 91 VAL A C 1
ATOM 751 O O . VAL A 1 91 ? 11.292 -7.746 -14.710 1.00 95.06 91 VAL A O 1
ATOM 754 N N . GLU A 1 92 ? 9.577 -6.370 -15.128 1.00 95.12 92 GLU A N 1
ATOM 755 C CA . GLU A 1 92 ? 9.925 -5.379 -14.099 1.00 95.12 92 GLU A CA 1
ATOM 756 C C . GLU A 1 92 ? 9.860 -5.973 -12.680 1.00 95.12 92 GLU A C 1
ATOM 758 O O . GLU A 1 92 ? 10.717 -5.697 -11.833 1.00 95.12 92 GLU A O 1
ATOM 763 N N . ARG A 1 93 ? 8.875 -6.847 -12.421 1.00 95.19 93 ARG A N 1
ATOM 764 C CA . ARG A 1 93 ? 8.796 -7.630 -11.177 1.00 95.19 93 ARG A CA 1
ATOM 765 C C . ARG A 1 93 ? 9.988 -8.569 -11.032 1.00 95.19 93 ARG A C 1
ATOM 767 O O . ARG A 1 93 ? 10.514 -8.690 -9.928 1.00 95.19 93 ARG A O 1
ATOM 774 N N . GLY A 1 94 ? 10.431 -9.192 -12.124 1.00 94.12 94 GLY A N 1
ATOM 775 C CA . GLY A 1 94 ? 11.637 -10.018 -12.175 1.00 94.12 94 GLY A CA 1
ATOM 776 C C . GLY A 1 94 ? 12.897 -9.231 -11.809 1.00 94.12 94 GLY A C 1
ATOM 777 O O . GLY A 1 94 ? 13.660 -9.668 -10.948 1.00 94.12 94 GLY A O 1
ATOM 778 N N . ALA A 1 95 ? 13.058 -8.025 -12.358 1.00 93.81 95 ALA A N 1
ATOM 779 C CA . ALA A 1 95 ? 14.172 -7.132 -12.023 1.00 93.81 95 ALA A CA 1
ATOM 780 C C . ALA A 1 95 ? 14.177 -6.707 -10.539 1.00 93.81 95 ALA A C 1
ATOM 782 O O . ALA A 1 95 ? 15.233 -6.510 -9.943 1.00 93.81 95 ALA A O 1
ATOM 783 N N . ASN A 1 96 ? 13.000 -6.624 -9.907 1.00 93.31 96 ASN A N 1
ATOM 784 C CA . ASN A 1 96 ? 12.837 -6.281 -8.490 1.00 93.31 96 ASN A CA 1
ATOM 785 C C . ASN A 1 96 ? 12.498 -7.500 -7.602 1.00 93.31 96 ASN A C 1
ATOM 787 O O . ASN A 1 96 ? 11.977 -7.320 -6.497 1.00 93.31 96 ASN A O 1
ATOM 791 N N . LYS A 1 97 ? 12.787 -8.737 -8.042 1.00 93.44 97 LYS A N 1
ATOM 792 C CA . LYS A 1 97 ? 12.251 -9.993 -7.465 1.00 93.44 97 LYS A CA 1
ATOM 793 C C . LYS A 1 97 ? 12.310 -10.064 -5.939 1.00 93.44 97 LYS A C 1
ATOM 795 O O . LYS A 1 97 ? 11.310 -10.386 -5.296 1.00 93.44 97 LYS A O 1
ATOM 800 N N . PHE A 1 98 ? 13.467 -9.769 -5.344 1.00 92.00 98 PHE A N 1
ATOM 801 C CA . PHE A 1 98 ? 13.671 -9.902 -3.897 1.00 92.00 98 PHE A CA 1
ATOM 802 C C . PHE A 1 98 ? 12.866 -8.891 -3.079 1.00 92.00 98 PHE A C 1
ATOM 804 O O . PHE A 1 98 ? 12.330 -9.233 -2.024 1.00 92.00 98 PHE A O 1
ATOM 811 N N . ALA A 1 99 ? 12.800 -7.638 -3.529 1.00 92.31 99 ALA A N 1
ATOM 812 C CA . ALA A 1 99 ? 12.020 -6.605 -2.856 1.00 92.31 99 ALA A CA 1
ATOM 813 C C . ALA A 1 99 ? 10.524 -6.835 -3.094 1.00 92.31 99 ALA A C 1
ATOM 815 O O . ALA A 1 99 ? 9.756 -6.879 -2.135 1.00 92.31 99 ALA A O 1
ATOM 816 N N . PHE A 1 100 ? 10.135 -7.095 -4.344 1.00 94.75 100 PHE A N 1
ATOM 817 C CA . PHE A 1 100 ? 8.749 -7.320 -4.734 1.00 94.75 100 PHE A CA 1
ATOM 818 C C . PHE A 1 100 ? 8.144 -8.519 -3.993 1.00 94.75 100 PHE A C 1
ATOM 820 O O . PHE A 1 100 ? 7.118 -8.382 -3.337 1.00 94.75 100 PHE A O 1
ATOM 827 N N . SER A 1 101 ? 8.806 -9.684 -4.003 1.00 93.62 101 SER A N 1
ATOM 828 C CA . SER A 1 101 ? 8.312 -10.887 -3.310 1.00 93.62 101 SER A CA 1
ATOM 829 C C . SER A 1 101 ? 8.142 -10.668 -1.805 1.00 93.62 101 SER A C 1
ATOM 831 O O . SER A 1 101 ? 7.156 -11.123 -1.222 1.00 93.62 101 SER A O 1
ATOM 833 N N . ARG A 1 102 ? 9.086 -9.968 -1.160 1.00 92.69 102 ARG A N 1
ATOM 834 C CA . ARG A 1 102 ? 9.008 -9.675 0.279 1.00 92.69 102 ARG A CA 1
ATOM 835 C C . ARG A 1 102 ? 7.841 -8.753 0.620 1.00 92.69 102 ARG A C 1
ATOM 837 O O . ARG A 1 102 ? 7.163 -9.016 1.604 1.00 92.69 102 ARG A O 1
ATOM 844 N N . ARG A 1 103 ? 7.590 -7.730 -0.200 1.00 94.69 103 ARG A N 1
ATOM 845 C CA . ARG A 1 103 ? 6.536 -6.725 0.019 1.00 94.69 103 ARG A CA 1
ATOM 846 C C . ARG A 1 103 ? 5.146 -7.208 -0.392 1.00 94.69 103 ARG A C 1
ATOM 848 O O . ARG A 1 103 ? 4.165 -6.793 0.212 1.00 94.69 103 ARG A O 1
ATOM 855 N N . LYS A 1 104 ? 5.059 -8.138 -1.352 1.00 95.25 104 LYS A N 1
ATOM 856 C CA . LYS A 1 104 ? 3.785 -8.611 -1.912 1.00 95.25 104 LYS A CA 1
ATOM 857 C C . LYS A 1 104 ? 2.796 -9.102 -0.852 1.00 95.25 104 LYS A C 1
ATOM 859 O O . LYS A 1 104 ? 1.616 -8.821 -0.977 1.00 95.25 104 LYS A O 1
ATOM 864 N N . VAL A 1 105 ? 3.255 -9.798 0.194 1.00 95.62 105 VAL A N 1
ATOM 865 C CA . VAL A 1 105 ? 2.344 -10.282 1.251 1.00 95.62 105 VAL A CA 1
ATOM 866 C C . VAL A 1 105 ? 1.603 -9.142 1.947 1.00 95.62 105 VAL A C 1
ATOM 868 O O . VAL A 1 105 ? 0.408 -9.252 2.187 1.00 95.62 105 VAL A O 1
ATOM 871 N N . PHE A 1 106 ? 2.298 -8.042 2.223 1.00 96.62 106 PHE A N 1
ATOM 872 C CA . PHE A 1 106 ? 1.722 -6.872 2.866 1.00 96.62 106 PHE A CA 1
ATOM 873 C C . PHE A 1 106 ? 0.719 -6.190 1.932 1.00 96.62 106 PHE A C 1
ATOM 875 O O . PHE A 1 106 ? -0.412 -5.939 2.335 1.00 96.62 106 PHE A O 1
ATOM 882 N N . TRP A 1 107 ? 1.093 -5.983 0.664 1.00 97.25 107 TRP A N 1
ATOM 883 C CA . TRP A 1 107 ? 0.192 -5.400 -0.335 1.00 97.25 107 TRP A CA 1
ATOM 884 C C . TRP A 1 107 ? -1.076 -6.236 -0.537 1.00 97.25 107 TRP A C 1
ATOM 886 O O . TRP A 1 107 ? -2.166 -5.676 -0.596 1.00 97.25 107 TRP A O 1
ATOM 896 N N . ASP A 1 108 ? -0.946 -7.566 -0.593 1.00 96.31 108 ASP A N 1
ATOM 897 C CA . ASP A 1 108 ? -2.078 -8.486 -0.744 1.00 96.31 108 ASP A CA 1
ATOM 898 C C . ASP A 1 108 ? -3.055 -8.377 0.448 1.00 96.31 108 ASP A C 1
ATOM 900 O O . ASP A 1 108 ? -4.272 -8.387 0.252 1.00 96.31 108 ASP A O 1
ATOM 904 N N . ILE A 1 109 ? -2.538 -8.250 1.677 1.00 96.31 109 ILE A N 1
ATOM 905 C CA . ILE A 1 109 ? -3.356 -8.123 2.895 1.00 96.31 109 ILE A CA 1
ATOM 906 C C . ILE A 1 109 ? -4.067 -6.774 2.932 1.00 96.31 109 ILE A C 1
ATOM 908 O O . ILE A 1 109 ? -5.284 -6.746 3.097 1.00 96.31 109 ILE A O 1
ATOM 912 N N . VAL A 1 110 ? -3.349 -5.669 2.710 1.00 97.25 110 VAL A N 1
ATOM 913 C CA . VAL A 1 110 ? -3.959 -4.330 2.690 1.00 97.25 110 VAL A CA 1
ATOM 914 C C . VAL A 1 110 ? -5.023 -4.239 1.593 1.00 97.25 110 VAL A C 1
ATOM 916 O O . VAL A 1 110 ? -6.134 -3.796 1.861 1.00 97.25 110 VAL A O 1
ATOM 919 N N . ALA A 1 111 ? -4.752 -4.751 0.389 1.00 96.56 111 ALA A N 1
ATOM 920 C CA . ALA A 1 111 ? -5.741 -4.796 -0.689 1.00 96.56 111 ALA A CA 1
ATOM 921 C C . ALA A 1 111 ? -6.971 -5.656 -0.343 1.00 96.56 111 ALA A C 1
ATOM 923 O O . ALA A 1 111 ? -8.076 -5.387 -0.810 1.00 96.56 111 ALA A O 1
ATOM 924 N N . THR A 1 112 ? -6.804 -6.701 0.467 1.00 95.88 112 THR A N 1
ATOM 925 C CA . THR A 1 112 ? -7.910 -7.557 0.917 1.00 95.88 112 THR A CA 1
ATOM 926 C C . THR A 1 112 ? -8.758 -6.856 1.979 1.00 95.88 112 THR A C 1
ATOM 928 O O . THR A 1 112 ? -9.974 -6.824 1.830 1.00 95.88 112 THR A O 1
ATOM 931 N N . LEU A 1 113 ? -8.131 -6.180 2.946 1.00 95.06 113 LEU A N 1
ATOM 932 C CA . LEU A 1 113 ? -8.806 -5.317 3.926 1.00 95.06 113 LEU A CA 1
ATOM 933 C C . LEU A 1 113 ? -9.553 -4.149 3.265 1.00 95.06 113 LEU A C 1
ATOM 935 O O . LEU A 1 113 ? -10.671 -3.824 3.656 1.00 95.06 113 LEU A O 1
ATOM 939 N N . ILE A 1 114 ? -8.988 -3.550 2.217 1.00 96.69 114 ILE A N 1
ATOM 940 C CA . ILE A 1 114 ? -9.679 -2.496 1.464 1.00 96.69 114 ILE A CA 1
ATOM 941 C C . ILE A 1 114 ? -10.914 -3.048 0.746 1.00 96.69 114 ILE A C 1
ATOM 943 O O . ILE A 1 114 ? -11.973 -2.426 0.769 1.00 96.69 114 ILE A O 1
ATOM 947 N N . ARG A 1 115 ? -10.819 -4.245 0.152 1.00 96.19 115 ARG A N 1
ATOM 948 C CA . ARG A 1 115 ? -11.968 -4.892 -0.503 1.00 96.19 115 ARG A CA 1
ATOM 949 C C . ARG A 1 115 ? -13.104 -5.236 0.462 1.00 96.19 115 ARG A C 1
ATOM 951 O O . ARG A 1 115 ? -14.241 -5.301 0.014 1.00 96.19 115 ARG A O 1
ATOM 958 N N . SER A 1 116 ? -12.829 -5.411 1.755 1.00 94.56 116 SER A N 1
ATOM 959 C CA . SER A 1 116 ? -13.870 -5.576 2.780 1.00 94.56 116 SER A CA 1
ATOM 960 C C . SER A 1 116 ? -14.374 -4.266 3.388 1.00 94.56 116 SER A C 1
ATOM 962 O O . SER A 1 116 ? -15.108 -4.308 4.370 1.00 94.56 116 SER A O 1
ATOM 964 N N . GLY A 1 117 ? -13.970 -3.110 2.857 1.00 96.19 117 GLY A N 1
ATOM 965 C CA . GLY A 1 117 ? -14.482 -1.805 3.279 1.00 96.19 117 GLY A CA 1
ATOM 966 C C . GLY A 1 117 ? -13.635 -1.054 4.308 1.00 96.19 117 GLY A C 1
ATOM 967 O O . GLY A 1 117 ? -14.078 -0.017 4.796 1.00 96.19 117 GLY A O 1
ATOM 968 N N . TYR A 1 118 ? -12.423 -1.515 4.636 1.00 95.56 118 TYR A N 1
ATOM 969 C CA . TYR A 1 118 ? -11.494 -0.710 5.439 1.00 95.56 118 TYR A CA 1
ATOM 970 C C . TYR A 1 118 ? -10.772 0.338 4.581 1.00 95.56 118 TYR A C 1
ATOM 972 O O . TYR A 1 118 ? -10.538 0.145 3.389 1.00 95.56 118 TYR A O 1
ATOM 980 N N . THR A 1 119 ? -10.355 1.445 5.194 1.00 97.69 119 THR A N 1
ATOM 981 C CA . THR A 1 119 ? -9.405 2.371 4.560 1.00 97.69 119 THR A CA 1
ATOM 982 C C . THR A 1 119 ? -7.990 1.786 4.595 1.00 97.69 119 THR A C 1
ATOM 984 O O . THR A 1 119 ? -7.695 0.891 5.395 1.00 97.69 119 THR A O 1
ATOM 987 N N . SER A 1 120 ? -7.088 2.293 3.746 1.00 96.50 120 SER A N 1
ATOM 988 C CA . SER A 1 120 ? -5.671 1.898 3.776 1.00 96.50 120 SER A CA 1
ATOM 989 C C . SER A 1 120 ? -5.045 2.124 5.147 1.00 96.50 120 SER A C 1
ATOM 991 O O . SER A 1 120 ? -4.318 1.264 5.634 1.00 96.50 120 SER A O 1
ATOM 993 N N . ASP A 1 121 ? -5.371 3.244 5.785 1.00 96.44 121 ASP A N 1
ATOM 994 C CA . ASP A 1 121 ? -4.771 3.644 7.055 1.00 96.44 121 ASP A CA 1
ATOM 995 C C . ASP A 1 121 ? -5.223 2.702 8.170 1.00 96.44 121 ASP A C 1
ATOM 997 O O . ASP A 1 121 ? -4.392 2.124 8.864 1.00 96.44 121 ASP A O 1
ATOM 1001 N N . THR A 1 122 ? -6.526 2.407 8.246 1.00 97.19 122 THR A N 1
ATOM 1002 C CA . THR A 1 122 ? -7.057 1.426 9.202 1.00 97.19 122 THR A CA 1
ATOM 1003 C C . THR A 1 122 ? -6.517 0.017 8.943 1.00 97.19 122 THR A C 1
ATOM 1005 O O . THR A 1 122 ? -6.258 -0.732 9.886 1.00 97.19 122 THR A O 1
ATOM 1008 N N . ALA A 1 123 ? -6.319 -0.369 7.679 1.00 97.19 123 ALA A N 1
ATOM 1009 C CA . ALA A 1 123 ? -5.708 -1.649 7.337 1.00 97.19 123 ALA A CA 1
ATOM 1010 C C . ALA A 1 123 ? -4.245 -1.733 7.811 1.00 97.19 123 ALA A C 1
ATOM 1012 O O . ALA A 1 123 ? -3.833 -2.749 8.372 1.00 97.19 123 ALA A O 1
ATOM 1013 N N . ILE A 1 124 ? -3.471 -0.662 7.626 1.00 97.25 124 ILE A N 1
ATOM 1014 C CA . ILE A 1 124 ? -2.081 -0.566 8.085 1.00 97.25 124 ILE A CA 1
ATOM 1015 C C . ILE A 1 124 ? -2.016 -0.557 9.617 1.00 97.25 124 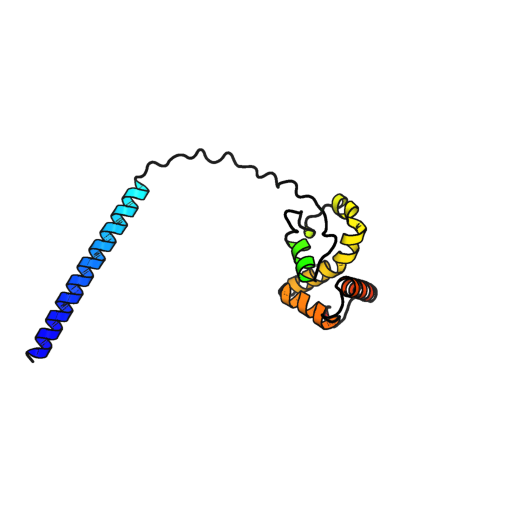ILE A C 1
ATOM 1017 O O . ILE A 1 124 ? -1.204 -1.280 10.197 1.00 97.25 124 ILE A O 1
ATOM 1021 N N . ASP A 1 125 ? -2.903 0.179 10.285 1.00 96.56 125 ASP A N 1
ATOM 1022 C CA . ASP A 1 125 ? -2.971 0.218 11.745 1.00 96.56 125 ASP A CA 1
ATOM 1023 C C . ASP A 1 125 ? -3.332 -1.145 12.344 1.00 96.56 125 ASP A C 1
ATOM 1025 O O . ASP A 1 125 ? -2.730 -1.548 13.337 1.00 96.56 125 ASP A O 1
ATOM 1029 N N . LYS A 1 126 ? -4.223 -1.921 11.710 1.00 96.69 126 LYS A N 1
ATOM 1030 C CA . LYS A 1 126 ? -4.496 -3.317 12.106 1.00 96.69 126 LYS A CA 1
ATOM 1031 C C . LYS A 1 126 ? -3.246 -4.193 12.032 1.00 96.69 126 LYS A C 1
ATOM 1033 O O . LYS A 1 126 ? -3.006 -4.992 12.935 1.00 96.69 126 LYS A O 1
ATOM 1038 N N . ILE A 1 127 ? -2.437 -4.047 10.982 1.00 96.88 127 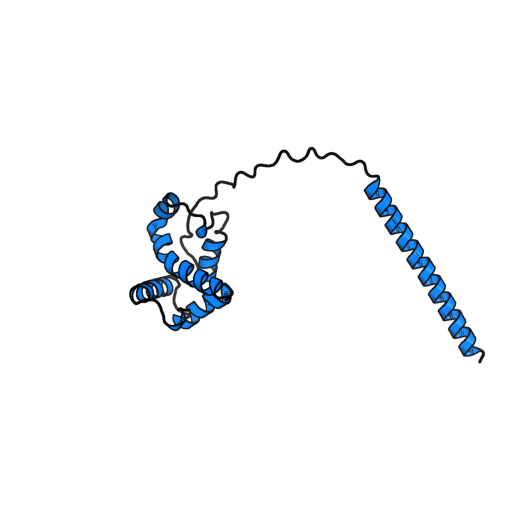ILE A N 1
ATOM 1039 C CA . ILE A 1 127 ? -1.175 -4.791 10.849 1.00 96.88 127 ILE A CA 1
ATOM 1040 C C . ILE A 1 127 ? -0.207 -4.378 11.964 1.00 96.88 127 ILE A C 1
ATOM 1042 O O . ILE A 1 127 ? 0.394 -5.240 12.607 1.00 96.88 127 ILE A O 1
ATOM 1046 N N . TYR A 1 128 ? -0.092 -3.081 12.250 1.00 97.25 128 TYR A N 1
ATOM 1047 C CA . TYR A 1 128 ? 0.717 -2.605 13.371 1.00 97.25 128 TYR A CA 1
ATOM 1048 C C . TYR A 1 128 ? 0.203 -3.077 14.733 1.00 97.25 128 TYR A C 1
ATOM 1050 O O . TYR A 1 128 ? 1.020 -3.376 15.597 1.00 97.25 128 TYR A O 1
ATOM 1058 N N . ALA A 1 129 ? -1.110 -3.182 14.930 1.00 96.38 129 ALA A N 1
ATOM 1059 C CA . ALA A 1 129 ? -1.694 -3.685 16.171 1.00 96.38 129 ALA A CA 1
ATOM 1060 C C . ALA A 1 129 ? -1.360 -5.166 16.412 1.00 96.38 129 ALA A C 1
ATOM 1062 O O . ALA A 1 129 ? -1.164 -5.570 17.553 1.00 96.38 129 ALA A O 1
ATOM 1063 N N . VAL A 1 130 ? -1.256 -5.966 15.345 1.00 96.50 130 VAL A N 1
ATOM 1064 C CA . VAL A 1 130 ? -0.915 -7.394 15.428 1.00 96.50 130 VAL A CA 1
ATOM 1065 C C . VAL A 1 130 ? 0.568 -7.620 15.722 1.00 96.50 130 VAL A C 1
ATOM 1067 O O . VAL A 1 130 ? 0.903 -8.413 16.597 1.00 96.50 130 VAL A O 1
ATOM 1070 N N . TYR A 1 131 ? 1.466 -6.945 14.999 1.00 95.69 131 TYR A N 1
ATOM 1071 C CA . TYR A 1 131 ? 2.909 -7.213 15.109 1.00 95.69 131 TYR A CA 1
ATOM 1072 C C . TYR A 1 131 ? 3.653 -6.257 16.048 1.00 95.69 131 TYR A C 1
ATOM 1074 O O . TYR A 1 131 ? 4.766 -6.556 16.471 1.00 95.69 131 TYR A O 1
ATOM 1082 N N . GLY A 1 132 ? 3.058 -5.115 16.382 1.00 93.62 132 GLY A N 1
ATOM 1083 C CA . GLY A 1 132 ? 3.672 -4.061 17.182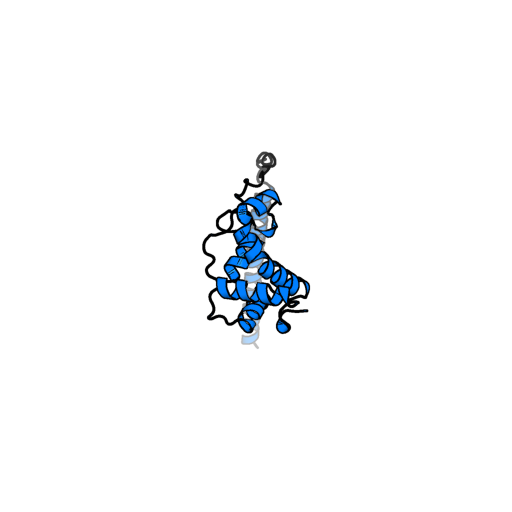 1.00 93.62 132 GLY A CA 1
ATOM 1084 C C . GLY A 1 132 ? 4.326 -2.972 16.330 1.00 93.62 132 GLY A C 1
ATOM 1085 O O . GLY A 1 132 ? 5.140 -3.234 15.442 1.00 93.62 132 GLY A O 1
ATOM 1086 N N . ARG A 1 133 ? 3.999 -1.712 16.634 1.00 93.56 133 ARG A N 1
ATOM 1087 C CA . ARG A 1 133 ? 4.511 -0.524 15.926 1.00 93.56 133 ARG A CA 1
ATOM 1088 C C . ARG A 1 133 ? 5.989 -0.233 16.194 1.00 93.56 133 ARG A C 1
ATOM 1090 O O . ARG A 1 133 ? 6.632 0.447 15.405 1.00 93.56 133 ARG A O 1
ATOM 1097 N N . GLN A 1 134 ? 6.526 -0.775 17.281 1.00 91.88 134 GLN A N 1
ATOM 1098 C CA . GLN A 1 134 ? 7.934 -0.679 17.657 1.00 91.88 134 GLN A CA 1
ATOM 1099 C C . GLN A 1 134 ? 8.855 -1.556 16.798 1.00 91.88 134 GLN A C 1
ATOM 1101 O O . GLN A 1 134 ? 10.067 -1.343 16.788 1.00 91.88 134 GLN A O 1
ATOM 1106 N N . LEU A 1 135 ? 8.314 -2.564 16.102 1.00 92.38 135 LEU A N 1
ATOM 1107 C CA . LEU A 1 135 ? 9.130 -3.448 15.278 1.00 92.38 135 LEU A CA 1
ATOM 1108 C C . LEU A 1 135 ? 9.520 -2.773 13.957 1.00 92.38 135 LEU A C 1
ATOM 1110 O O . LEU A 1 135 ? 8.700 -2.092 13.335 1.00 92.38 135 LEU A O 1
ATOM 1114 N N . PRO A 1 136 ? 10.747 -3.008 13.458 1.00 92.75 136 PRO A N 1
ATOM 1115 C CA . PRO A 1 136 ? 11.137 -2.503 12.154 1.00 92.75 136 PRO A CA 1
ATOM 1116 C C . PRO A 1 136 ? 10.317 -3.191 11.057 1.00 92.75 136 PRO A C 1
ATOM 1118 O O . PRO A 1 136 ? 9.999 -4.381 11.138 1.00 92.75 136 PRO A O 1
ATOM 1121 N N . VAL A 1 137 ? 10.042 -2.459 9.976 1.00 92.81 137 VAL A N 1
ATOM 1122 C CA . VAL A 1 137 ? 9.225 -2.935 8.846 1.00 92.81 137 VAL A CA 1
ATOM 1123 C C . VAL A 1 137 ? 9.716 -4.275 8.289 1.00 92.81 137 VAL A C 1
ATOM 1125 O O . VAL A 1 137 ? 8.915 -5.141 7.946 1.00 92.81 137 VAL A O 1
ATOM 1128 N N . SER A 1 138 ? 11.031 -4.496 8.232 1.00 92.31 138 SER A N 1
ATOM 1129 C CA . SER A 1 138 ? 11.605 -5.771 7.787 1.00 92.31 138 SER A CA 1
ATOM 1130 C C . SER A 1 138 ? 11.195 -6.956 8.664 1.00 92.31 138 SER A C 1
ATOM 1132 O O . SER A 1 138 ? 10.953 -8.043 8.132 1.00 92.31 138 SER A O 1
ATOM 1134 N N . SER A 1 139 ? 11.091 -6.759 9.980 1.00 94.94 139 SER A N 1
ATOM 1135 C CA . SER A 1 139 ? 10.645 -7.791 10.920 1.00 94.94 139 SER A CA 1
ATOM 1136 C C . SER A 1 139 ? 9.154 -8.063 10.761 1.00 94.94 139 SER A C 1
ATOM 1138 O O . SER A 1 139 ? 8.770 -9.224 10.646 1.00 94.94 139 SER A O 1
ATOM 1140 N N . ILE A 1 140 ? 8.335 -7.014 10.622 1.00 95.94 140 ILE A N 1
ATOM 1141 C CA . ILE A 1 140 ? 6.891 -7.150 10.370 1.00 95.94 140 ILE A CA 1
ATOM 1142 C C . ILE A 1 140 ? 6.639 -7.913 9.059 1.00 95.94 140 ILE A C 1
ATOM 1144 O O . ILE A 1 140 ? 5.882 -8.879 9.035 1.00 95.94 140 ILE A O 1
ATOM 1148 N N . LEU A 1 141 ? 7.331 -7.558 7.969 1.00 94.94 141 LEU A N 1
ATOM 1149 C CA . LEU A 1 141 ? 7.225 -8.275 6.690 1.00 94.94 141 LEU A CA 1
ATOM 1150 C C . LEU A 1 141 ? 7.675 -9.739 6.795 1.00 94.94 141 LEU A C 1
ATOM 1152 O O . LEU A 1 141 ? 7.132 -10.605 6.108 1.00 94.94 141 LEU A O 1
ATOM 1156 N N . THR A 1 142 ? 8.670 -10.033 7.632 1.00 95.56 142 THR A N 1
ATOM 1157 C CA . THR A 1 142 ? 9.134 -11.408 7.860 1.00 95.56 142 THR A CA 1
ATOM 1158 C C . THR A 1 142 ? 8.085 -12.222 8.614 1.00 95.56 142 THR A C 1
ATOM 1160 O O . THR A 1 142 ? 7.775 -13.336 8.185 1.00 95.56 142 THR A O 1
ATOM 1163 N N . ALA A 1 143 ? 7.486 -11.647 9.660 1.00 95.62 143 ALA A N 1
ATOM 1164 C CA . ALA A 1 143 ? 6.402 -12.261 10.423 1.00 95.62 143 ALA A CA 1
ATOM 1165 C C . ALA A 1 143 ? 5.162 -12.503 9.545 1.00 95.62 143 ALA A C 1
ATOM 1167 O O . ALA A 1 143 ? 4.704 -13.634 9.433 1.00 95.62 143 ALA A O 1
ATOM 1168 N N . LEU A 1 144 ? 4.730 -11.504 8.766 1.00 96.00 144 LEU A N 1
ATOM 1169 C CA . LEU A 1 144 ? 3.643 -11.638 7.784 1.00 96.00 144 LEU A CA 1
ATOM 1170 C C . LEU A 1 144 ? 3.856 -12.807 6.806 1.00 96.00 144 LEU A C 1
ATOM 1172 O O . LEU A 1 144 ? 2.921 -13.522 6.442 1.00 96.00 144 LEU A O 1
ATOM 1176 N N . ARG A 1 145 ? 5.098 -13.026 6.355 1.00 95.25 145 ARG A N 1
ATOM 1177 C CA . ARG A 1 145 ? 5.444 -14.157 5.475 1.00 95.25 145 ARG A CA 1
ATOM 1178 C C . ARG A 1 145 ? 5.448 -15.500 6.201 1.00 95.25 145 ARG A C 1
ATOM 1180 O O . ARG A 1 145 ? 5.258 -16.524 5.541 1.00 95.25 145 ARG A O 1
ATOM 1187 N N . ALA A 1 146 ? 5.762 -15.530 7.494 1.00 95.00 146 ALA A N 1
ATOM 1188 C CA . ALA A 1 146 ? 5.643 -16.732 8.314 1.00 95.00 146 ALA A CA 1
ATOM 1189 C C . ALA A 1 146 ? 4.167 -17.090 8.493 1.00 95.00 146 ALA A C 1
ATOM 1191 O O . ALA A 1 146 ? 3.769 -18.189 8.112 1.00 95.00 146 ALA A O 1
ATOM 1192 N N . ASP A 1 147 ? 3.351 -16.117 8.885 1.00 95.00 147 ASP A N 1
ATOM 1193 C CA . ASP A 1 147 ? 1.924 -16.314 9.109 1.00 95.00 147 ASP A CA 1
ATOM 1194 C C . ASP A 1 147 ? 1.220 -16.739 7.829 1.00 95.00 147 ASP A C 1
ATOM 1196 O O . ASP A 1 147 ? 0.451 -17.693 7.844 1.00 95.00 147 ASP A O 1
ATOM 1200 N N . ARG A 1 148 ? 1.539 -16.132 6.675 1.00 93.31 148 ARG A N 1
ATOM 1201 C CA . ARG A 1 148 ? 0.948 -16.553 5.393 1.00 93.31 148 ARG A CA 1
ATOM 1202 C C . ARG A 1 148 ? 1.202 -18.029 5.068 1.00 93.31 148 ARG A C 1
ATOM 1204 O O . ARG A 1 148 ? 0.348 -18.655 4.450 1.00 93.31 148 ARG A O 1
ATOM 1211 N N . ARG A 1 149 ? 2.343 -18.597 5.475 1.00 90.94 149 ARG A N 1
ATOM 1212 C CA . ARG A 1 149 ? 2.624 -20.036 5.296 1.00 90.94 149 ARG A CA 1
ATOM 1213 C C . ARG A 1 149 ? 1.778 -20.917 6.220 1.00 90.94 149 ARG A C 1
ATOM 1215 O O . ARG A 1 149 ? 1.556 -22.072 5.894 1.00 90.94 149 ARG A O 1
ATOM 1222 N N . GLN A 1 150 ? 1.288 -20.359 7.322 1.00 91.25 150 GLN A N 1
ATOM 1223 C CA . GLN A 1 150 ? 0.420 -21.004 8.311 1.00 91.25 150 GLN A CA 1
ATOM 1224 C C . GLN A 1 150 ? -1.072 -20.648 8.108 1.00 91.25 150 GLN A C 1
ATOM 1226 O O . GLN A 1 150 ? -1.896 -20.846 8.997 1.00 91.25 150 GLN A O 1
ATOM 1231 N N . GLY A 1 151 ? -1.437 -20.094 6.943 1.00 88.69 151 GLY A N 1
ATOM 1232 C CA . GLY A 1 151 ? -2.813 -19.699 6.603 1.00 88.69 151 GLY A CA 1
ATOM 1233 C C . GLY A 1 151 ? -3.167 -18.231 6.892 1.00 88.69 151 GLY A C 1
ATOM 1234 O O . GLY A 1 151 ? -4.308 -17.826 6.709 1.00 88.69 151 GLY A O 1
ATOM 1235 N N . GLY A 1 152 ? -2.216 -17.409 7.337 1.00 89.81 152 GLY A N 1
ATOM 1236 C CA . GLY A 1 152 ? -2.385 -15.988 7.676 1.00 89.81 152 GLY A CA 1
ATOM 1237 C C . GLY A 1 152 ? -2.663 -15.752 9.163 1.00 89.81 152 GLY A C 1
ATOM 1238 O O . GLY A 1 152 ? -3.016 -16.681 9.879 1.00 89.81 152 GLY A O 1
ATOM 1239 N N . HIS A 1 153 ? -2.522 -14.517 9.642 1.00 89.38 153 HIS A N 1
ATOM 1240 C CA . HIS A 1 153 ? -2.819 -14.186 11.038 1.00 89.38 153 HIS A CA 1
ATOM 1241 C C . HIS A 1 153 ? -4.332 -14.069 11.263 1.00 89.38 153 HIS A C 1
ATOM 1243 O O . HIS A 1 153 ? -4.998 -13.380 10.493 1.00 89.38 153 HIS A O 1
ATOM 1249 N N . ALA A 1 154 ? -4.873 -14.673 12.328 1.00 90.19 154 ALA A N 1
ATOM 1250 C CA . ALA A 1 154 ? -6.318 -14.724 12.588 1.00 90.19 154 ALA A CA 1
ATOM 1251 C C . ALA A 1 154 ? -6.990 -13.337 12.552 1.00 90.19 154 ALA A C 1
ATOM 1253 O O . ALA A 1 154 ? -7.969 -13.153 11.842 1.00 90.19 154 ALA A O 1
ATOM 1254 N N . SER A 1 155 ? -6.404 -12.335 13.215 1.00 88.62 155 SER A N 1
ATOM 1255 C CA . SER A 1 155 ? -6.943 -10.962 13.271 1.00 88.62 155 SER A CA 1
ATOM 1256 C C . SER A 1 155 ? -6.849 -10.161 11.963 1.00 88.62 155 SER A C 1
ATOM 1258 O O . SER A 1 155 ? -7.349 -9.039 11.901 1.00 88.62 155 SER A O 1
ATOM 1260 N N . LEU A 1 156 ? -6.161 -10.692 10.946 1.00 89.19 156 LEU A N 1
ATOM 1261 C CA . LEU A 1 156 ? -6.024 -10.079 9.618 1.00 89.19 156 LEU A CA 1
ATOM 1262 C C . LEU A 1 156 ? -6.774 -10.865 8.534 1.00 89.19 156 LEU A C 1
ATOM 1264 O O . LEU A 1 156 ? -6.767 -10.455 7.373 1.00 89.19 156 LEU A O 1
ATOM 1268 N N . ARG A 1 157 ? -7.389 -11.997 8.897 1.00 81.31 157 ARG A N 1
ATOM 1269 C CA . ARG A 1 157 ? -8.322 -12.720 8.034 1.00 81.31 157 ARG A CA 1
ATOM 1270 C C . ARG A 1 157 ? -9.672 -12.000 8.085 1.00 81.31 157 ARG A C 1
ATOM 1272 O O . ARG A 1 157 ? -10.046 -11.455 9.123 1.00 81.31 157 ARG A O 1
ATOM 1279 N N . LEU A 1 158 ? -10.352 -11.978 6.946 1.00 68.25 158 LEU A N 1
ATOM 1280 C CA . LEU A 1 158 ? -11.715 -11.482 6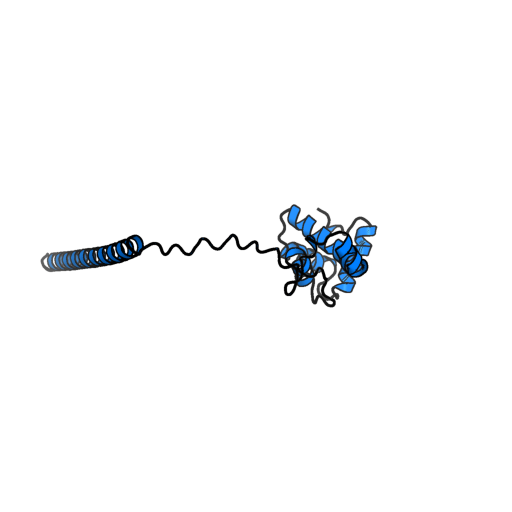.789 1.00 68.25 158 LEU A CA 1
ATOM 1281 C C . LEU A 1 158 ? -12.645 -12.661 6.562 1.00 68.25 158 LEU A C 1
ATOM 1283 O O . LEU A 1 158 ? -12.195 -13.594 5.855 1.00 68.25 158 LEU A O 1
#

Sequence (158 aa):
YAAVQRFVSELMSEMQRSRHENQRELQKIQAILKRVMMQPAVRLDAPSHVVVYPEKRVARLSKRSKDLFEHWHEFQFGNGGLKPAKDFTPVERGANKFAFSRRKVFWDIVATLIRSGYTSDTAIDKIYAVYGRQLPVSSILTALRADRRQGGHASLRL

Secondary structure (DSSP, 8-state):
-HHHHHHHHHHHHHHHHHHHHHHHHHHHHHHHHHHHHTS-----------------------S---SHHHHHHHHHT-STTPPPGGG--HHHHHHTHHHHHHHHHHHHHHHHHHHTT--HHHHHHHHHHHH-TTS-HHHHHHHHHHHHHTT--GGG--

pLDDT: mean 85.25, std 14.58, range [45.03, 97.69]

Organism: NCBI:txid1317065

Foldseek 3Di:
DVVVVVVVVVVVVVVVVVVVVVVVVVVVVVVVVVVVVPDPPPCPVPPPPPPVVVPQAALDDDPDDQAVVSLQCCQPPNPPRHDHNVPDDPVSCVVHVVVCVLSVLVNVLLVVCVVVPDDSVVSRVLLCVVPPPPDGPSVSSVVSVVQVVVVGDPSSDD